Protein AF-A0A7L4NWV9-F1 (afdb_monomer)

Sequence (101 aa):
MKIIKDTKNELEIEITGESHTLCNALRKTLMEDKDVESAAYIMEHPIIGEPKLYVKAKNPRKSLKKAAETIKKRCDELKKEISTPPKKAKKKTKAKSKSKK

Foldseek 3Di:
DDWPDDDQFKTKDFDPPDDPVVLVLLQVLLVVDPQWPHWDWDFPDRPPGTIMIMTGGNHRVVSSVVSVVVVVVVVVVVVVCVVDDDPDDPDDDDDDDDDDD

Nearest PDB structures (foldseek):
  1xpp-assembly1_D  TM=9.064E-01  e=9.872E-07  Thermoplasma acidophilum
  7oqy-assembly1_L  TM=9.599E-01  e=2.791E-06  Sulfolobus acidocaldarius DSM 639
  2wb1-assembly1_L  TM=9.535E-01  e=1.510E-05  Saccharolobus shibatae
  3hkz-assembly1_L  TM=9.487E-01  e=2.089E-05  Saccharolobus solfataricus P2
  6eu2-assembly1_K  TM=9.027E-01  e=5.535E-05  Saccharomyces cerevisiae S288C

pLDDT: mean 81.04, std 21.12, range [29.12, 95.5]

Radius of gyration: 20.78 Å; Cα contacts (8 Å, |Δi|>4): 131; chains: 1; bounding box: 34×64×36 Å

Secondary structure (DSSP, 8-state):
-EEEEE-SSEEEEE-TT--HHHHHHHHHHHTT-TTEEEEEEEESSTTTPPEEEEEEESSHHHHHHHHHHHHHHHHHHHHHHHHS-----------------

Solvent-accessible surface area (backbone atoms only — not comparable to full-atom values): 6005 Å² total; per-residue (Å²): 108,47,80,77,42,84,54,76,41,37,33,28,34,36,38,64,94,58,56,71,69,59,56,50,51,48,35,56,45,35,67,71,37,88,62,42,80,45,57,49,73,47,56,87,33,98,89,83,37,55,35,34,40,40,33,32,16,75,46,28,71,60,48,52,51,53,24,54,52,50,53,51,50,53,52,55,51,49,52,52,58,68,70,43,74,85,78,70,84,78,82,78,84,75,90,81,82,88,83,89,132

Mean predicted aligned error: 10.11 Å

Structure (mmCIF, N/CA/C/O backbone):
data_AF-A0A7L4NWV9-F1
#
_entry.id   AF-A0A7L4NWV9-F1
#
loop_
_atom_site.group_PDB
_atom_site.id
_atom_site.type_symbol
_atom_site.label_atom_id
_atom_site.label_alt_id
_atom_site.label_comp_id
_atom_site.label_asym_id
_atom_site.label_entity_id
_atom_site.label_seq_id
_atom_site.pdbx_PDB_ins_code
_atom_site.Cartn_x
_atom_site.Cartn_y
_atom_site.Cartn_z
_atom_site.occupancy
_atom_site.B_iso_or_equiv
_atom_site.auth_seq_id
_atom_site.auth_comp_id
_atom_site.auth_asym_id
_atom_site.auth_atom_id
_atom_site.pdbx_PDB_model_num
ATOM 1 N N . MET A 1 1 ? -7.995 -7.033 -9.937 1.00 78.75 1 MET A N 1
ATOM 2 C CA . MET A 1 1 ? -7.220 -6.925 -8.682 1.00 78.75 1 MET A CA 1
ATOM 3 C C . MET A 1 1 ? -7.136 -8.288 -8.025 1.00 78.75 1 MET A C 1
ATOM 5 O O . MET A 1 1 ? -8.170 -8.922 -7.835 1.00 78.75 1 MET A O 1
ATOM 9 N N . LYS A 1 2 ? -5.925 -8.735 -7.704 1.00 88.25 2 LYS A N 1
ATOM 10 C CA . LYS A 1 2 ? -5.652 -10.052 -7.124 1.00 88.25 2 LYS A CA 1
ATOM 11 C C . LYS A 1 2 ? -4.856 -9.882 -5.835 1.00 88.25 2 LYS A C 1
ATOM 13 O O . LYS A 1 2 ? -3.934 -9.078 -5.784 1.00 88.25 2 LYS A O 1
ATOM 18 N N . ILE A 1 3 ? -5.219 -10.617 -4.789 1.00 91.50 3 ILE A N 1
ATOM 19 C CA . ILE A 1 3 ? -4.445 -10.646 -3.544 1.00 91.50 3 ILE A CA 1
ATOM 20 C C . ILE A 1 3 ? -3.355 -11.703 -3.710 1.00 91.50 3 ILE A C 1
ATOM 22 O O . ILE A 1 3 ? -3.664 -12.858 -3.997 1.00 91.50 3 ILE A O 1
ATOM 26 N N . ILE A 1 4 ? -2.096 -11.293 -3.565 1.00 91.62 4 ILE A N 1
ATOM 27 C CA . ILE A 1 4 ? -0.926 -12.173 -3.677 1.00 91.62 4 ILE A CA 1
ATOM 28 C C . ILE A 1 4 ? -0.517 -12.678 -2.293 1.00 91.62 4 ILE A C 1
ATOM 30 O O . ILE A 1 4 ? -0.255 -13.865 -2.114 1.00 91.62 4 ILE A O 1
ATOM 34 N N . LYS A 1 5 ? -0.523 -11.787 -1.294 1.00 91.88 5 LYS A N 1
ATOM 35 C CA . LYS A 1 5 ? -0.164 -12.102 0.091 1.00 91.88 5 LYS A CA 1
ATOM 36 C C . LYS A 1 5 ? -1.115 -11.398 1.047 1.00 91.88 5 LYS A C 1
ATOM 38 O O . LYS A 1 5 ? -1.357 -10.206 0.899 1.00 91.88 5 LYS A O 1
ATOM 43 N N . ASP A 1 6 ? -1.622 -12.119 2.037 1.00 92.69 6 ASP A N 1
ATOM 44 C CA . ASP A 1 6 ? -2.481 -11.578 3.092 1.00 92.69 6 ASP A CA 1
ATOM 45 C C . ASP A 1 6 ? -2.071 -12.213 4.417 1.00 92.69 6 ASP A C 1
ATOM 47 O O . ASP A 1 6 ? -2.411 -13.356 4.718 1.00 92.69 6 ASP A O 1
ATOM 51 N N . THR A 1 7 ? -1.264 -11.491 5.185 1.00 92.81 7 THR A N 1
ATOM 52 C CA . THR A 1 7 ? -0.865 -11.887 6.535 1.00 92.81 7 THR A CA 1
ATOM 53 C C . THR A 1 7 ? -1.365 -10.855 7.537 1.00 92.81 7 THR A C 1
ATOM 55 O O . THR A 1 7 ? -1.915 -9.812 7.185 1.00 92.81 7 THR A O 1
ATOM 58 N N . LYS A 1 8 ? -1.167 -11.130 8.829 1.00 91.06 8 LYS A N 1
ATOM 59 C CA . LYS A 1 8 ? -1.616 -10.240 9.906 1.00 91.06 8 LYS A CA 1
ATOM 60 C C . LYS A 1 8 ? -1.072 -8.810 9.768 1.00 91.06 8 LYS A C 1
ATOM 62 O O . LYS A 1 8 ? -1.793 -7.865 10.074 1.00 91.06 8 LYS A O 1
ATOM 67 N N . ASN A 1 9 ? 0.168 -8.670 9.290 1.00 94.12 9 ASN A N 1
ATOM 68 C CA . ASN A 1 9 ? 0.875 -7.389 9.246 1.00 94.12 9 ASN A CA 1
ATOM 69 C C . ASN A 1 9 ? 1.297 -6.965 7.831 1.00 94.12 9 ASN A C 1
ATOM 71 O O . ASN A 1 9 ? 1.812 -5.863 7.654 1.00 94.12 9 ASN A O 1
ATOM 75 N N . GLU A 1 10 ? 1.122 -7.819 6.823 1.00 94.50 10 GLU A N 1
ATOM 76 C CA . GLU A 1 10 ? 1.540 -7.544 5.449 1.00 94.50 10 GLU A CA 1
ATOM 77 C C . GLU A 1 10 ? 0.409 -7.856 4.474 1.00 94.50 10 GLU A C 1
ATOM 79 O O . GLU A 1 10 ? -0.304 -8.848 4.620 1.00 94.50 10 GLU A O 1
ATOM 84 N N . LEU A 1 11 ? 0.278 -7.025 3.450 1.00 94.44 11 LEU A N 1
ATOM 85 C CA . LEU A 1 11 ? -0.672 -7.205 2.366 1.00 94.44 11 LEU A CA 1
ATOM 86 C C . LEU A 1 11 ? 0.026 -6.890 1.049 1.00 94.44 11 LEU A C 1
ATOM 88 O O . LEU A 1 11 ? 0.615 -5.821 0.897 1.00 94.44 11 LEU A O 1
ATOM 92 N N . GLU A 1 12 ? -0.083 -7.806 0.098 1.00 93.56 12 GLU A N 1
ATOM 93 C CA . GLU A 1 12 ? 0.403 -7.626 -1.262 1.00 93.56 12 GLU A CA 1
ATOM 94 C C . GLU A 1 12 ? -0.733 -7.857 -2.249 1.00 93.56 12 GLU A C 1
ATOM 96 O O . GLU A 1 12 ? -1.424 -8.882 -2.209 1.00 93.56 12 GLU A O 1
ATOM 101 N N . ILE A 1 13 ? -0.937 -6.879 -3.122 1.00 92.31 13 ILE A N 1
ATOM 102 C CA . ILE A 1 13 ? -2.042 -6.839 -4.072 1.00 92.31 13 ILE A CA 1
ATOM 103 C C . ILE A 1 13 ? -1.533 -6.444 -5.450 1.00 92.31 13 ILE A C 1
ATOM 105 O O . ILE A 1 13 ? -0.798 -5.473 -5.611 1.00 92.31 13 ILE A O 1
ATOM 109 N N . GLU A 1 14 ? -1.967 -7.188 -6.453 1.00 90.06 14 GLU A N 1
ATOM 110 C CA . GLU A 1 14 ? -1.737 -6.897 -7.859 1.00 90.06 14 GLU A CA 1
ATOM 111 C C . GLU A 1 14 ? -2.944 -6.132 -8.405 1.00 90.06 14 GLU A C 1
ATOM 113 O O . GLU A 1 14 ? -4.093 -6.598 -8.333 1.00 90.06 14 GLU A O 1
ATOM 118 N N . ILE A 1 15 ? -2.697 -4.923 -8.903 1.00 87.81 15 ILE A N 1
ATOM 119 C CA . ILE A 1 15 ? -3.745 -4.016 -9.368 1.00 87.81 15 ILE A CA 1
ATOM 120 C C . ILE A 1 15 ? -3.765 -4.035 -10.893 1.00 87.81 15 ILE A C 1
ATOM 122 O O . ILE A 1 15 ? -3.056 -3.276 -11.537 1.00 87.81 15 ILE A O 1
ATOM 126 N N . THR A 1 16 ? -4.601 -4.916 -11.441 1.00 83.81 16 THR A N 1
ATOM 127 C CA . THR A 1 16 ? -4.742 -5.103 -12.887 1.00 83.81 16 THR A CA 1
ATOM 128 C C . THR A 1 16 ? -5.405 -3.902 -13.562 1.00 83.81 16 THR A C 1
ATOM 130 O O . THR A 1 16 ? -6.492 -3.509 -13.131 1.00 83.81 16 THR A O 1
ATOM 133 N N . GLY A 1 17 ? -4.810 -3.382 -14.637 1.00 78.44 17 GLY A N 1
ATOM 134 C CA . GLY A 1 17 ? -5.401 -2.328 -15.476 1.00 78.44 17 GLY A CA 1
ATOM 135 C C . GLY A 1 17 ? -5.257 -0.903 -14.931 1.00 78.44 17 GLY A C 1
ATOM 136 O O . GLY A 1 17 ? -5.860 0.023 -15.470 1.00 78.44 17 GLY A O 1
ATOM 137 N N . GLU A 1 18 ? -4.457 -0.715 -13.881 1.00 80.94 18 GLU A N 1
ATOM 138 C CA . GLU A 1 18 ? -4.162 0.591 -13.289 1.00 80.94 18 GLU A CA 1
ATOM 139 C C . GLU A 1 18 ? -2.698 0.982 -13.514 1.00 80.94 18 GLU A C 1
ATOM 141 O O . GLU A 1 18 ? -1.818 0.145 -13.699 1.00 80.94 18 GLU A O 1
ATOM 146 N N . SER A 1 19 ? -2.424 2.286 -13.490 1.00 78.06 19 SER A N 1
ATOM 147 C CA . SER A 1 19 ? -1.098 2.838 -13.799 1.00 78.06 19 SER A CA 1
ATOM 148 C C . SER A 1 19 ? -0.343 3.325 -12.555 1.00 78.06 19 SER A C 1
ATOM 150 O O . SER A 1 19 ? -0.868 3.368 -11.438 1.00 78.06 19 SER A O 1
ATOM 152 N N . HIS A 1 20 ? 0.893 3.796 -12.763 1.00 83.00 20 HIS A N 1
ATOM 153 C CA . HIS A 1 20 ? 1.731 4.425 -11.734 1.00 83.00 20 HIS A CA 1
ATOM 154 C C . HIS A 1 20 ? 1.020 5.516 -10.926 1.00 83.00 20 HIS A C 1
ATOM 156 O O . HIS A 1 20 ? 1.333 5.710 -9.751 1.00 83.00 20 HIS A O 1
ATOM 162 N N . THR A 1 21 ? 0.078 6.237 -11.535 1.00 87.81 21 THR A N 1
ATOM 163 C CA . THR A 1 21 ? -0.619 7.357 -10.897 1.00 87.81 21 THR A CA 1
ATOM 164 C C . THR A 1 21 ? -1.399 6.900 -9.666 1.00 87.81 21 THR A C 1
ATOM 166 O O . THR A 1 21 ? -1.216 7.467 -8.585 1.00 87.81 21 THR A O 1
ATOM 169 N N . LEU A 1 22 ? -2.211 5.843 -9.796 1.00 88.50 22 LEU A N 1
ATOM 170 C CA . LEU A 1 22 ? -3.002 5.314 -8.685 1.00 88.50 22 LEU A CA 1
ATOM 171 C C . LEU A 1 22 ? -2.097 4.705 -7.611 1.00 88.50 22 LEU A C 1
ATOM 173 O O . LEU A 1 22 ? -2.248 5.007 -6.426 1.00 88.50 22 LEU A O 1
ATOM 177 N N . CYS A 1 23 ? -1.121 3.892 -8.018 1.00 89.81 23 CYS A N 1
ATOM 178 C CA . CYS A 1 23 ? -0.203 3.234 -7.089 1.00 89.81 23 CYS A CA 1
ATOM 179 C C . CYS A 1 23 ? 0.619 4.245 -6.287 1.00 89.81 23 CYS A C 1
ATOM 181 O O . CYS A 1 23 ? 0.810 4.077 -5.083 1.00 89.81 23 CYS A O 1
ATOM 183 N N . ASN A 1 24 ? 1.063 5.331 -6.921 1.00 91.25 24 ASN A N 1
ATOM 184 C CA . ASN A 1 24 ? 1.798 6.387 -6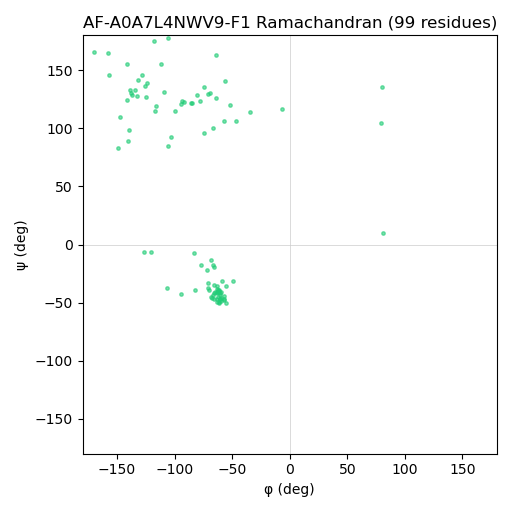.239 1.00 91.25 24 ASN A CA 1
ATOM 185 C C . ASN A 1 24 ? 0.899 7.205 -5.302 1.00 91.25 24 ASN A C 1
ATOM 187 O O . ASN A 1 24 ? 1.340 7.5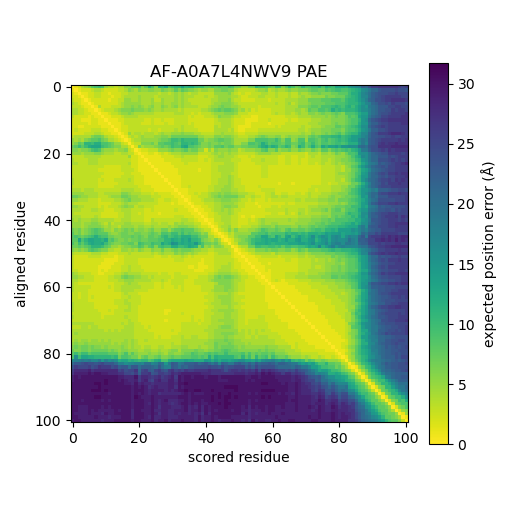65 -4.210 1.00 91.25 24 ASN A O 1
ATOM 191 N N . ALA A 1 25 ? -0.354 7.474 -5.688 1.00 92.88 25 ALA A N 1
ATOM 192 C CA . ALA A 1 25 ? -1.323 8.128 -4.811 1.00 92.88 25 ALA A CA 1
ATOM 193 C C . ALA A 1 25 ? -1.588 7.283 -3.555 1.00 92.88 25 ALA A C 1
ATOM 195 O O . ALA A 1 25 ? -1.440 7.780 -2.439 1.00 92.88 25 ALA A O 1
ATOM 196 N N . LEU A 1 26 ? -1.872 5.988 -3.728 1.00 92.69 26 LEU A N 1
ATOM 197 C CA . LEU A 1 26 ? -2.064 5.045 -2.625 1.00 92.69 26 LEU A CA 1
ATOM 198 C C . LEU A 1 26 ? -0.825 4.947 -1.742 1.00 92.69 26 LEU A C 1
ATOM 200 O O . LEU A 1 26 ? -0.942 5.082 -0.528 1.00 92.69 26 LEU A O 1
ATOM 204 N N . ARG A 1 27 ? 0.363 4.778 -2.334 1.00 93.56 27 ARG A N 1
ATOM 205 C CA . ARG A 1 27 ? 1.630 4.728 -1.595 1.00 93.56 27 ARG A CA 1
ATOM 206 C C . ARG A 1 27 ? 1.823 5.973 -0.734 1.00 93.56 27 ARG A C 1
ATOM 208 O O . ARG A 1 27 ? 2.122 5.844 0.449 1.00 93.56 27 ARG A O 1
ATOM 215 N N . LYS A 1 28 ? 1.667 7.168 -1.314 1.00 94.31 28 LYS A N 1
ATOM 216 C CA . LYS A 1 28 ? 1.836 8.429 -0.579 1.00 94.31 28 LYS A CA 1
ATOM 217 C C . LYS A 1 28 ? 0.843 8.527 0.570 1.00 94.31 28 LYS A C 1
ATOM 219 O O . LYS A 1 28 ? 1.260 8.825 1.679 1.00 94.31 28 LYS A O 1
ATOM 224 N N . THR A 1 29 ? -0.430 8.226 0.325 1.00 94.62 29 THR A N 1
ATOM 225 C CA . THR A 1 29 ? -1.467 8.333 1.355 1.00 94.62 29 THR A CA 1
ATOM 226 C C . THR A 1 29 ? -1.352 7.274 2.445 1.00 94.62 29 THR A C 1
ATOM 228 O O . THR A 1 29 ? -1.616 7.567 3.606 1.00 94.62 29 THR A O 1
ATOM 231 N N . LEU A 1 30 ? -0.897 6.066 2.116 1.00 94.81 30 LEU A N 1
ATOM 232 C CA . LEU A 1 30 ? -0.579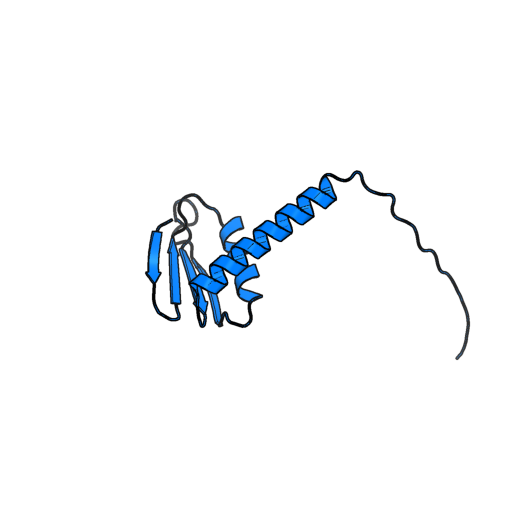 5.041 3.109 1.00 94.81 30 LEU A CA 1
ATOM 233 C C . LEU A 1 30 ? 0.548 5.485 4.044 1.00 94.81 30 LEU A C 1
ATOM 235 O O . LEU A 1 30 ? 0.436 5.290 5.246 1.00 94.81 30 LEU A O 1
ATOM 239 N N . MET A 1 31 ? 1.589 6.133 3.517 1.00 94.00 31 MET A N 1
ATOM 240 C CA . MET A 1 31 ? 2.696 6.653 4.330 1.00 94.00 31 MET A CA 1
ATOM 241 C C . MET A 1 31 ? 2.304 7.827 5.244 1.00 94.00 31 MET A C 1
ATOM 243 O O . MET A 1 31 ? 3.067 8.181 6.138 1.00 94.00 31 MET A O 1
ATOM 247 N N . GLU A 1 32 ? 1.132 8.439 5.050 1.00 93.88 32 GLU A N 1
ATOM 248 C CA . GLU A 1 32 ? 0.587 9.438 5.983 1.00 93.88 32 GLU A CA 1
ATOM 249 C C . GLU A 1 32 ? -0.024 8.780 7.239 1.00 93.88 32 GLU A C 1
ATOM 251 O O . GLU A 1 32 ? -0.237 9.450 8.254 1.00 93.88 32 GLU A O 1
ATOM 256 N N . ASP A 1 33 ? -0.329 7.478 7.191 1.00 92.12 33 ASP A N 1
ATOM 257 C CA . ASP A 1 33 ? -0.934 6.740 8.297 1.00 92.12 33 ASP A CA 1
ATOM 258 C C . ASP A 1 33 ? 0.135 6.235 9.277 1.00 92.12 33 ASP A C 1
ATOM 260 O O . ASP A 1 33 ? 1.011 5.455 8.922 1.00 92.12 33 ASP A O 1
ATOM 264 N N . LYS A 1 34 ? 0.037 6.632 10.551 1.00 91.75 34 LYS A N 1
ATOM 265 C CA . LYS A 1 34 ? 1.026 6.277 11.591 1.00 91.75 34 LYS A CA 1
ATOM 266 C C . LYS A 1 34 ? 1.079 4.780 11.912 1.00 91.75 34 LYS A C 1
ATOM 268 O O . LYS A 1 34 ? 2.041 4.320 12.517 1.00 91.75 34 LYS A O 1
ATOM 273 N N . ASP A 1 35 ? 0.027 4.043 11.564 1.00 92.06 35 ASP A N 1
ATOM 274 C CA . ASP A 1 35 ? -0.054 2.593 11.755 1.00 92.06 35 ASP A CA 1
ATOM 275 C C . ASP A 1 35 ? 0.623 1.797 10.623 1.00 92.06 35 ASP A C 1
ATOM 277 O O . ASP A 1 35 ? 0.737 0.570 10.726 1.00 92.06 35 ASP A O 1
ATOM 281 N N . VAL A 1 36 ? 1.061 2.480 9.556 1.00 94.62 36 VAL A N 1
ATOM 282 C CA . VAL A 1 36 ? 1.794 1.901 8.427 1.00 94.62 36 VAL A CA 1
ATOM 283 C C . VAL A 1 36 ? 3.291 2.004 8.697 1.00 94.62 36 VAL A C 1
ATOM 285 O O . VAL A 1 36 ? 3.834 3.086 8.892 1.00 94.62 36 VAL A O 1
ATOM 288 N N . GLU A 1 37 ? 3.965 0.858 8.692 1.00 94.50 37 GLU A N 1
ATOM 289 C CA . GLU A 1 37 ? 5.422 0.782 8.815 1.00 94.50 37 GLU A CA 1
ATOM 290 C C . GLU A 1 37 ? 6.103 1.016 7.463 1.00 94.50 37 GLU A C 1
ATOM 292 O O . GLU A 1 37 ? 7.153 1.649 7.396 1.00 94.50 37 GLU A O 1
ATOM 297 N N . SER A 1 38 ? 5.530 0.476 6.380 1.00 92.62 38 SER A N 1
ATOM 298 C CA . SER A 1 38 ? 6.082 0.631 5.033 1.00 92.62 38 SER A CA 1
ATOM 299 C C . SER A 1 38 ? 5.026 0.440 3.944 1.00 92.62 38 SER A C 1
ATOM 301 O O . SER A 1 38 ? 4.120 -0.383 4.069 1.00 92.62 38 SER A O 1
ATOM 303 N N . ALA A 1 39 ? 5.170 1.180 2.844 1.00 94.69 39 ALA A N 1
ATOM 304 C CA . ALA A 1 39 ? 4.359 1.055 1.639 1.00 94.69 39 ALA A CA 1
ATOM 305 C C . ALA A 1 39 ? 5.226 1.247 0.383 1.00 94.69 39 ALA A C 1
ATOM 307 O O . ALA A 1 39 ? 5.890 2.273 0.191 1.00 94.69 39 ALA A O 1
ATOM 308 N N . ALA A 1 40 ? 5.202 0.269 -0.510 1.00 92.75 40 ALA A N 1
ATOM 309 C CA . ALA A 1 40 ? 5.958 0.293 -1.754 1.00 92.75 40 ALA A CA 1
ATOM 310 C C . ALA A 1 40 ? 5.122 -0.310 -2.877 1.00 92.75 40 ALA A C 1
ATOM 312 O O . ALA A 1 40 ? 4.234 -1.116 -2.625 1.00 92.75 40 ALA A O 1
ATOM 313 N N . TYR A 1 41 ? 5.406 0.074 -4.117 1.00 90.62 41 TYR A N 1
ATOM 314 C CA . TYR A 1 41 ? 4.878 -0.639 -5.270 1.00 90.62 41 TYR A CA 1
ATOM 315 C C . TYR A 1 41 ? 6.026 -0.991 -6.206 1.00 90.62 41 TYR A C 1
ATOM 317 O O . TYR A 1 41 ? 6.997 -0.239 -6.315 1.00 90.62 41 TYR A O 1
ATOM 325 N N . ILE A 1 42 ? 5.904 -2.139 -6.855 1.00 87.31 42 ILE A N 1
ATOM 326 C CA . ILE A 1 42 ? 6.860 -2.647 -7.829 1.00 87.31 42 ILE A CA 1
ATOM 327 C C . ILE A 1 42 ? 6.087 -2.910 -9.113 1.00 87.31 42 ILE A C 1
ATOM 329 O O . ILE A 1 42 ? 4.963 -3.404 -9.081 1.00 87.31 42 ILE A O 1
ATOM 333 N N . MET A 1 43 ? 6.685 -2.556 -10.241 1.00 83.62 43 MET A N 1
ATOM 334 C CA . MET A 1 43 ? 6.184 -2.917 -11.558 1.00 83.62 43 MET A CA 1
ATOM 335 C C . MET A 1 43 ? 7.243 -3.803 -12.203 1.00 83.62 43 MET A C 1
ATOM 337 O O . MET A 1 43 ? 8.365 -3.350 -12.412 1.00 83.62 43 MET A O 1
ATOM 341 N N . GLU A 1 44 ? 6.910 -5.070 -12.454 1.00 79.00 44 GLU A N 1
ATOM 342 C CA . GLU A 1 44 ? 7.881 -6.047 -12.974 1.00 79.00 44 GLU A CA 1
ATOM 343 C C . GLU A 1 44 ? 8.356 -5.686 -14.384 1.00 79.00 44 GLU A C 1
ATOM 345 O O . GLU A 1 44 ? 9.531 -5.847 -14.704 1.00 79.00 44 GLU A O 1
ATOM 350 N N . HIS A 1 45 ? 7.462 -5.122 -15.201 1.00 78.56 45 HIS A N 1
ATOM 351 C CA . HIS A 1 45 ? 7.779 -4.629 -16.535 1.00 78.56 45 HIS A CA 1
ATOM 352 C C . HIS A 1 45 ? 7.096 -3.280 -16.806 1.00 78.56 45 HIS A C 1
ATOM 354 O O . HIS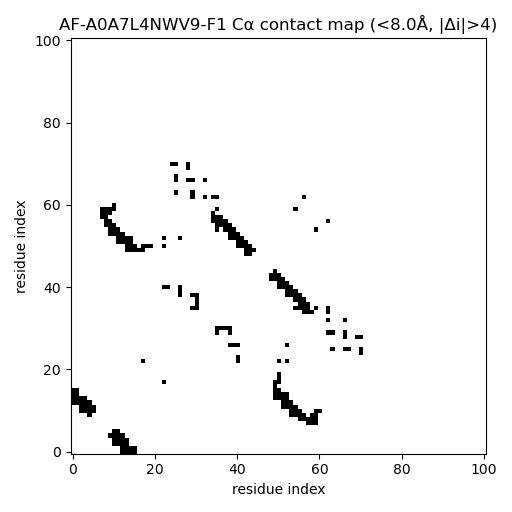 A 1 45 ? 5.886 -3.182 -16.655 1.00 78.56 45 HIS A O 1
ATOM 360 N N . PRO A 1 46 ? 7.814 -2.250 -17.280 1.00 73.69 46 PRO A N 1
ATOM 361 C CA . PRO A 1 46 ? 7.268 -0.895 -17.428 1.00 73.69 46 PRO A CA 1
ATOM 362 C C . PRO A 1 46 ? 6.165 -0.741 -18.491 1.00 73.69 46 PRO A C 1
ATOM 364 O O . PRO A 1 46 ? 5.462 0.263 -18.489 1.00 73.69 46 PRO A O 1
ATOM 367 N N . ILE A 1 47 ? 6.033 -1.695 -19.420 1.00 73.88 47 ILE A N 1
ATOM 368 C CA . ILE A 1 47 ? 5.091 -1.613 -20.554 1.00 73.88 47 ILE A CA 1
ATOM 369 C C . ILE A 1 47 ? 3.887 -2.547 -20.369 1.00 73.88 47 ILE A C 1
ATOM 371 O O . ILE A 1 47 ? 2.774 -2.201 -20.746 1.00 73.88 47 ILE A O 1
ATOM 375 N N . ILE A 1 48 ? 4.112 -3.732 -19.801 1.00 73.44 48 ILE A N 1
ATOM 376 C CA . ILE A 1 48 ? 3.114 -4.814 -19.697 1.00 73.44 48 ILE A CA 1
ATOM 377 C C . ILE A 1 48 ? 2.927 -5.317 -18.264 1.00 73.44 48 ILE A C 1
ATOM 379 O O . ILE A 1 48 ? 2.112 -6.198 -18.016 1.00 73.44 48 ILE A O 1
ATOM 383 N N . GLY A 1 49 ? 3.753 -4.839 -17.337 1.00 74.69 49 GLY A N 1
ATOM 384 C CA . GLY A 1 49 ? 3.761 -5.314 -15.968 1.00 74.69 49 GLY A CA 1
ATOM 385 C C . GLY A 1 49 ? 2.651 -4.653 -15.180 1.00 74.69 49 GLY A C 1
ATOM 386 O O . GLY A 1 49 ? 2.552 -3.428 -15.120 1.00 74.69 49 GLY A O 1
ATOM 387 N N . GLU A 1 50 ? 1.857 -5.480 -14.521 1.00 83.00 50 GLU A N 1
ATOM 388 C CA . GLU A 1 50 ? 0.862 -5.005 -13.576 1.00 83.00 50 GLU A CA 1
ATOM 389 C C . GLU A 1 50 ? 1.559 -4.555 -12.282 1.00 83.00 50 GLU A C 1
ATOM 391 O O . GLU A 1 50 ? 2.464 -5.238 -11.783 1.00 83.00 50 GLU A O 1
ATOM 396 N N . PRO A 1 51 ? 1.183 -3.401 -11.713 1.00 88.75 51 PRO A N 1
ATOM 397 C CA . PRO A 1 51 ? 1.784 -2.933 -10.480 1.00 88.75 51 PRO A CA 1
ATOM 398 C C . PRO A 1 51 ? 1.345 -3.796 -9.289 1.00 88.75 51 PRO A C 1
ATOM 400 O O . PRO A 1 51 ? 0.155 -3.993 -9.019 1.00 88.75 51 PRO A O 1
ATOM 403 N N . LYS A 1 52 ? 2.333 -4.251 -8.518 1.00 90.62 52 LYS A N 1
ATOM 404 C CA . LYS A 1 52 ? 2.155 -4.942 -7.239 1.00 90.62 52 LYS A CA 1
ATOM 405 C C . LYS A 1 52 ? 2.384 -3.949 -6.111 1.00 90.62 52 LYS A C 1
ATOM 407 O O . LYS A 1 52 ? 3.481 -3.413 -5.961 1.00 90.62 52 LYS A O 1
ATOM 412 N N . LEU A 1 53 ? 1.343 -3.667 -5.335 1.00 92.81 53 LEU A N 1
ATOM 413 C CA . LEU A 1 53 ? 1.408 -2.814 -4.152 1.00 92.81 53 LEU A CA 1
ATOM 414 C C . LEU A 1 53 ? 1.628 -3.693 -2.920 1.00 92.81 53 LEU A C 1
ATOM 416 O O . LEU A 1 53 ? 0.826 -4.577 -2.629 1.00 92.81 53 LEU A O 1
ATOM 420 N N . TYR A 1 54 ? 2.691 -3.397 -2.184 1.00 94.25 54 TYR A N 1
ATOM 421 C CA . TYR A 1 54 ? 3.039 -4.015 -0.916 1.00 94.25 54 TYR A CA 1
ATOM 422 C C . TYR A 1 54 ? 2.835 -3.017 0.227 1.00 94.25 54 TYR A C 1
ATOM 424 O O . TYR A 1 54 ? 3.297 -1.871 0.174 1.00 94.25 54 TYR A O 1
ATOM 432 N N . VAL A 1 55 ? 2.152 -3.462 1.278 1.00 94.94 55 VAL A N 1
ATOM 433 C CA . VAL A 1 55 ? 1.846 -2.665 2.467 1.00 94.94 55 VAL A CA 1
ATOM 434 C C . VAL A 1 55 ? 2.168 -3.471 3.714 1.00 94.94 55 VAL A C 1
ATOM 436 O O . VAL A 1 55 ? 1.653 -4.572 3.897 1.00 94.94 55 VAL A O 1
ATOM 439 N N . LYS A 1 56 ? 2.962 -2.884 4.609 1.00 95.00 56 LYS A N 1
ATOM 440 C CA . LYS A 1 56 ? 3.250 -3.410 5.940 1.00 95.00 56 LYS A CA 1
ATOM 441 C C . LYS A 1 56 ? 2.706 -2.458 6.997 1.00 95.00 56 LYS A C 1
ATOM 443 O O . LYS A 1 56 ? 3.090 -1.290 7.043 1.00 95.00 56 LYS A O 1
ATOM 448 N N . ALA A 1 57 ? 1.794 -2.944 7.825 1.00 94.38 57 ALA A N 1
ATOM 449 C CA . ALA A 1 57 ? 1.102 -2.157 8.840 1.00 94.38 57 ALA A CA 1
ATOM 450 C C . ALA A 1 57 ? 0.556 -3.073 9.937 1.00 94.38 57 ALA A C 1
ATOM 452 O O . ALA A 1 57 ? 0.370 -4.265 9.714 1.00 94.38 57 ALA A O 1
ATOM 453 N N . LYS A 1 58 ? 0.169 -2.515 11.090 1.00 92.50 58 LYS A N 1
ATOM 454 C CA . LYS A 1 58 ? -0.515 -3.301 12.141 1.00 92.50 58 LYS A CA 1
ATOM 455 C C . LYS A 1 58 ? -1.820 -3.942 11.663 1.00 92.50 58 LYS A C 1
ATOM 457 O O . LYS A 1 58 ? -2.236 -4.966 12.196 1.00 92.50 58 LYS A O 1
ATOM 462 N N . ASN A 1 59 ? -2.508 -3.294 10.722 1.00 93.00 59 ASN A N 1
ATOM 463 C CA . ASN A 1 59 ? -3.715 -3.825 10.104 1.00 93.00 59 ASN A CA 1
ATOM 464 C C . ASN A 1 59 ? -3.831 -3.325 8.650 1.00 93.00 59 ASN A C 1
ATOM 466 O O . ASN A 1 59 ? -4.514 -2.327 8.384 1.00 93.00 59 ASN A O 1
ATOM 470 N N . PRO A 1 60 ? -3.149 -3.983 7.698 1.00 92.94 60 PRO A N 1
ATOM 471 C CA . PRO A 1 60 ? -2.908 -3.429 6.366 1.00 92.94 60 PRO A CA 1
ATOM 472 C C . PRO A 1 60 ? -4.193 -3.197 5.567 1.00 92.94 60 PRO A C 1
ATOM 474 O O . PRO A 1 60 ? -4.325 -2.178 4.892 1.00 92.94 60 PRO A O 1
ATOM 477 N N . ARG A 1 61 ? -5.200 -4.067 5.716 1.00 91.31 61 ARG A N 1
ATOM 478 C CA . ARG A 1 61 ? -6.521 -3.892 5.086 1.00 91.31 61 ARG A CA 1
ATOM 479 C C . ARG A 1 61 ? -7.220 -2.611 5.540 1.00 91.31 61 ARG A C 1
ATOM 481 O O . ARG A 1 61 ? -7.823 -1.907 4.730 1.00 91.31 61 ARG A O 1
ATOM 488 N N . LYS A 1 62 ? -7.140 -2.299 6.838 1.00 93.25 62 LYS A N 1
ATOM 489 C CA . LYS A 1 62 ? -7.756 -1.096 7.412 1.00 93.25 62 LYS A CA 1
ATOM 490 C C . LYS A 1 62 ? -7.046 0.162 6.915 1.00 93.25 62 LYS A C 1
ATOM 492 O O . LYS A 1 62 ? -7.722 1.099 6.493 1.00 93.25 62 LYS A O 1
ATOM 497 N N . SER A 1 63 ? -5.714 0.161 6.918 1.00 94.06 63 SER A N 1
ATOM 498 C CA . SER A 1 63 ? -4.919 1.282 6.406 1.00 94.06 63 SER A CA 1
ATOM 499 C C . SER A 1 63 ? -5.145 1.509 4.911 1.00 94.06 63 SER A C 1
ATOM 501 O O . SER A 1 63 ? -5.352 2.647 4.497 1.00 94.06 63 SER A O 1
ATOM 503 N N . LEU A 1 64 ? -5.234 0.444 4.106 1.00 92.44 64 LEU A N 1
ATOM 504 C CA . LEU A 1 64 ? -5.546 0.555 2.678 1.00 92.44 64 LEU A CA 1
ATOM 505 C C . LEU A 1 64 ? -6.930 1.167 2.431 1.00 92.44 64 LEU A C 1
ATOM 507 O O . LEU A 1 64 ? -7.062 2.085 1.622 1.00 92.44 64 LEU A O 1
ATOM 511 N N . LYS A 1 65 ? -7.956 0.715 3.165 1.00 93.62 65 LYS A N 1
ATOM 512 C CA . LYS A 1 65 ? -9.306 1.287 3.063 1.00 93.62 65 LYS A CA 1
ATOM 513 C C . LYS A 1 65 ? -9.315 2.776 3.421 1.00 93.62 65 LYS A C 1
ATOM 515 O O . LYS A 1 65 ? -9.873 3.583 2.682 1.00 93.62 65 LYS A O 1
ATOM 520 N N . LYS A 1 66 ? -8.654 3.145 4.520 1.00 94.69 66 LYS A N 1
ATOM 521 C CA . LYS A 1 66 ? -8.532 4.536 4.974 1.00 94.69 66 LYS A CA 1
ATOM 522 C C . LYS A 1 66 ? -7.803 5.408 3.947 1.00 94.69 66 LYS A C 1
ATOM 524 O O . LYS A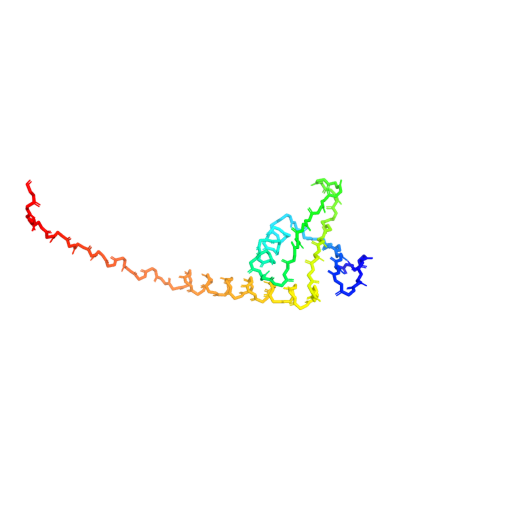 1 66 ? -8.219 6.542 3.700 1.00 94.69 66 LYS A O 1
ATOM 529 N N . ALA A 1 67 ? -6.750 4.882 3.321 1.00 94.56 67 ALA A N 1
ATOM 530 C CA . ALA A 1 67 ? -6.034 5.578 2.259 1.00 94.56 67 ALA A CA 1
ATOM 531 C C . ALA A 1 67 ? -6.936 5.832 1.042 1.00 94.56 67 ALA A C 1
ATOM 533 O O . ALA A 1 67 ? -7.022 6.966 0.573 1.00 94.56 67 ALA A O 1
ATOM 534 N N . ALA A 1 68 ? -7.684 4.821 0.590 1.00 93.81 68 ALA A N 1
ATOM 535 C CA . ALA A 1 68 ? -8.635 4.968 -0.511 1.00 93.81 68 ALA A CA 1
ATOM 536 C C . ALA A 1 68 ? -9.739 6.001 -0.203 1.00 93.81 68 ALA A C 1
ATOM 538 O O . ALA A 1 68 ? -10.042 6.854 -1.037 1.00 93.81 68 ALA A O 1
ATOM 539 N N . GLU A 1 69 ? -10.303 5.984 1.009 1.00 95.38 69 GLU A N 1
ATOM 540 C CA . GLU A 1 69 ? -11.298 6.975 1.443 1.00 95.38 69 GLU A CA 1
ATOM 541 C C . GLU A 1 69 ? -10.726 8.397 1.484 1.00 95.38 69 GLU A C 1
ATOM 543 O O . GLU A 1 69 ? -11.406 9.352 1.110 1.00 95.38 69 GLU A O 1
ATOM 548 N N . THR A 1 70 ? -9.473 8.547 1.913 1.00 95.06 70 THR A N 1
ATOM 549 C CA . THR A 1 70 ? -8.790 9.845 1.966 1.00 95.06 70 THR A CA 1
ATOM 550 C C . THR A 1 70 ? -8.550 10.400 0.564 1.00 95.06 70 THR A C 1
ATOM 552 O O . THR A 1 70 ? -8.827 11.572 0.317 1.00 95.06 70 THR A O 1
ATOM 555 N N . ILE A 1 71 ? -8.101 9.560 -0.373 1.00 94.56 71 ILE A N 1
ATOM 556 C CA . ILE A 1 71 ? -7.936 9.948 -1.781 1.00 94.56 71 ILE A CA 1
ATOM 557 C C . ILE A 1 71 ? -9.283 10.371 -2.371 1.00 94.56 71 ILE A C 1
ATOM 559 O O . ILE A 1 71 ? -9.377 11.445 -2.960 1.00 94.56 71 ILE A O 1
ATOM 563 N N . LYS A 1 72 ? -10.343 9.584 -2.147 1.00 94.69 72 LYS A N 1
ATOM 564 C CA . LYS A 1 72 ? -11.691 9.911 -2.626 1.00 94.69 72 LYS A CA 1
ATOM 565 C C . LYS A 1 72 ? -12.169 11.269 -2.104 1.00 94.69 72 LYS A C 1
ATOM 567 O O . LYS A 1 72 ? -12.597 12.100 -2.898 1.00 94.69 72 LYS A O 1
ATOM 572 N N . LYS A 1 73 ? -12.020 11.526 -0.798 1.00 95.50 73 LYS A N 1
ATOM 573 C CA . LYS A 1 73 ? -12.367 12.821 -0.188 1.00 95.50 73 LYS A CA 1
ATOM 5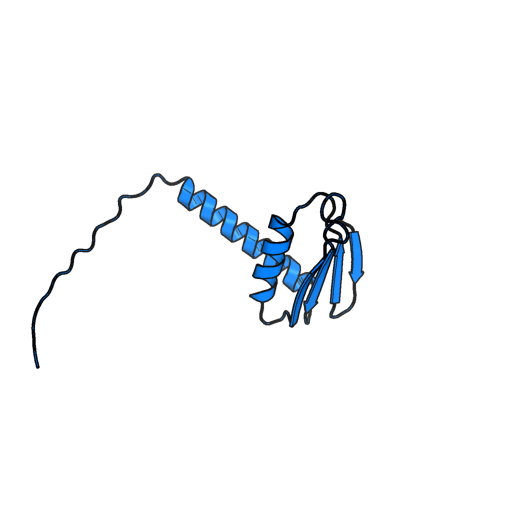74 C C . LYS A 1 73 ? -11.613 13.981 -0.835 1.00 95.50 73 LYS A C 1
ATOM 576 O O . LYS A 1 73 ? -12.249 14.956 -1.215 1.00 95.50 73 LYS A O 1
ATOM 581 N N . ARG A 1 74 ? -10.297 13.846 -1.033 1.00 94.12 74 ARG A N 1
ATOM 582 C CA . ARG A 1 74 ? -9.475 14.870 -1.701 1.00 94.12 74 ARG A CA 1
ATOM 583 C C . ARG A 1 74 ? -9.955 15.142 -3.130 1.00 94.12 74 ARG A C 1
ATOM 585 O O . ARG A 1 74 ? -10.012 16.294 -3.544 1.00 94.12 74 ARG A O 1
ATOM 592 N N . CYS A 1 75 ? -10.334 14.104 -3.878 1.00 93.00 75 CYS A N 1
ATOM 593 C CA . CYS A 1 75 ? -10.903 14.259 -5.219 1.00 93.00 75 CYS A CA 1
ATOM 594 C C . CYS A 1 75 ? -12.267 14.969 -5.200 1.00 93.00 75 CYS A C 1
ATOM 596 O O . CYS A 1 75 ? -12.516 15.831 -6.042 1.00 93.00 75 CYS A O 1
ATOM 598 N N . ASP A 1 76 ? -13.137 14.639 -4.243 1.00 94.19 76 ASP A N 1
ATOM 599 C CA . ASP A 1 76 ? -14.436 15.300 -4.071 1.00 94.19 76 ASP A CA 1
ATOM 600 C C . ASP A 1 76 ? -14.280 16.780 -3.679 1.00 94.19 76 ASP A C 1
ATOM 602 O O . ASP A 1 76 ? -15.003 17.637 -4.191 1.00 94.19 76 ASP A O 1
ATOM 606 N N . GLU A 1 77 ? -13.331 17.098 -2.795 1.00 93.81 77 GLU A N 1
ATOM 607 C CA . GLU A 1 77 ? -12.984 18.473 -2.413 1.00 93.81 77 GLU A CA 1
ATOM 608 C C . GLU A 1 77 ? -12.452 19.262 -3.609 1.00 93.81 77 GLU A C 1
ATOM 610 O O . GLU A 1 77 ? -12.988 20.324 -3.928 1.00 93.81 77 GLU A O 1
ATOM 615 N N . LEU A 1 78 ? -11.494 18.693 -4.345 1.00 93.06 78 LEU A N 1
ATOM 616 C CA . LEU A 1 78 ? -10.946 19.297 -5.557 1.00 93.06 78 LEU A CA 1
ATOM 617 C C . LEU A 1 78 ? -12.043 19.579 -6.593 1.00 93.06 78 LEU A C 1
ATOM 619 O O . LEU A 1 78 ? -12.101 20.665 -7.167 1.00 93.06 78 LEU A O 1
ATOM 623 N N . LYS A 1 79 ? -12.955 18.625 -6.815 1.00 92.94 79 LYS A N 1
ATOM 624 C CA . LYS A 1 79 ? -14.075 18.793 -7.750 1.00 92.94 79 LYS A CA 1
ATOM 625 C C . LYS A 1 79 ? -15.003 19.933 -7.327 1.00 92.94 79 LYS A C 1
ATOM 627 O O . LYS A 1 79 ? -15.472 20.679 -8.186 1.00 92.94 79 LYS A O 1
ATOM 632 N N . LYS A 1 80 ? -15.262 20.086 -6.024 1.00 92.81 80 LYS A N 1
ATOM 633 C CA . LYS A 1 80 ? -16.063 21.198 -5.489 1.00 92.81 80 LYS A CA 1
ATOM 634 C C . LYS A 1 80 ? -15.368 22.539 -5.700 1.00 92.81 80 LYS A C 1
ATOM 636 O O . LYS A 1 80 ? -16.017 23.462 -6.181 1.00 92.81 80 LYS A O 1
ATOM 641 N N . GLU A 1 81 ? -14.075 22.639 -5.390 1.00 90.62 81 GLU A N 1
ATOM 642 C CA . GLU A 1 81 ? -13.312 23.880 -5.570 1.00 90.62 81 GLU A CA 1
ATOM 643 C C . GLU A 1 81 ? -13.234 24.302 -7.043 1.00 90.62 81 GLU A C 1
ATOM 645 O O . GLU A 1 81 ? -13.439 25.474 -7.353 1.00 90.62 81 GLU A O 1
ATOM 650 N N . ILE A 1 82 ? -13.024 23.351 -7.961 1.00 91.00 82 ILE A N 1
ATOM 651 C CA . ILE A 1 82 ? -12.979 23.620 -9.407 1.00 91.00 82 ILE A CA 1
ATOM 652 C C . ILE A 1 82 ? -14.365 23.986 -9.962 1.00 91.00 82 ILE A C 1
ATOM 654 O O . ILE A 1 82 ? -14.476 24.860 -10.819 1.00 91.00 82 ILE A O 1
ATOM 658 N N . SER A 1 83 ? -15.434 23.332 -9.494 1.00 80.75 83 SER A N 1
ATOM 659 C CA . SER A 1 83 ? -16.802 23.601 -9.961 1.00 80.75 83 SER A CA 1
ATOM 660 C C . SER A 1 83 ? -17.352 24.938 -9.463 1.00 80.75 83 SER A C 1
ATOM 662 O O . SER A 1 83 ? -18.300 25.460 -10.054 1.00 80.75 83 SER A O 1
ATOM 664 N N . THR A 1 84 ? -16.810 25.494 -8.377 1.00 70.50 84 THR A N 1
ATOM 665 C CA . THR A 1 84 ? -17.148 26.858 -7.974 1.00 70.50 84 THR A CA 1
ATOM 666 C C . THR A 1 84 ? -16.394 27.857 -8.855 1.00 70.50 84 THR A C 1
ATOM 668 O O . THR A 1 84 ? -15.166 27.810 -8.887 1.00 70.50 84 THR A O 1
ATOM 671 N N . PRO A 1 85 ? -17.073 28.794 -9.550 1.00 62.78 85 PRO A N 1
ATOM 672 C CA . PRO A 1 85 ? -16.377 29.8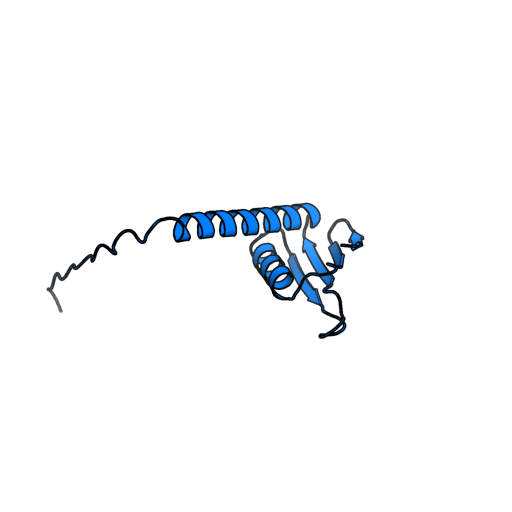38 -10.296 1.00 62.78 85 PRO A CA 1
ATOM 673 C C . PRO A 1 85 ? -15.446 30.600 -9.342 1.00 62.78 85 PRO A C 1
ATOM 675 O O . PRO A 1 85 ? -15.837 30.842 -8.192 1.00 62.78 85 PRO A O 1
ATOM 678 N N . PRO A 1 86 ? -14.227 30.976 -9.775 1.00 57.75 86 PRO A N 1
ATOM 679 C CA . PRO A 1 86 ? -13.207 31.520 -8.890 1.00 57.75 86 PRO A CA 1
ATOM 680 C C . PRO A 1 86 ? -13.749 32.758 -8.172 1.00 57.75 86 PRO A C 1
ATOM 682 O O . PRO A 1 86 ? -13.902 33.836 -8.756 1.00 57.75 86 PRO A O 1
ATOM 685 N N . LYS A 1 87 ? -14.059 32.623 -6.877 1.00 51.44 87 LYS A N 1
ATOM 686 C CA . LYS A 1 87 ? -14.392 33.767 -6.029 1.00 51.44 87 LYS A CA 1
ATOM 687 C C . LYS A 1 87 ? -13.123 34.603 -5.887 1.00 51.44 87 LYS A C 1
ATOM 689 O O . LYS A 1 87 ? -12.233 34.259 -5.118 1.00 51.44 87 LYS A O 1
ATOM 694 N N . LYS A 1 88 ? -13.067 35.677 -6.684 1.00 37.28 88 LYS A N 1
ATOM 695 C CA . LYS A 1 88 ? -12.129 36.811 -6.665 1.00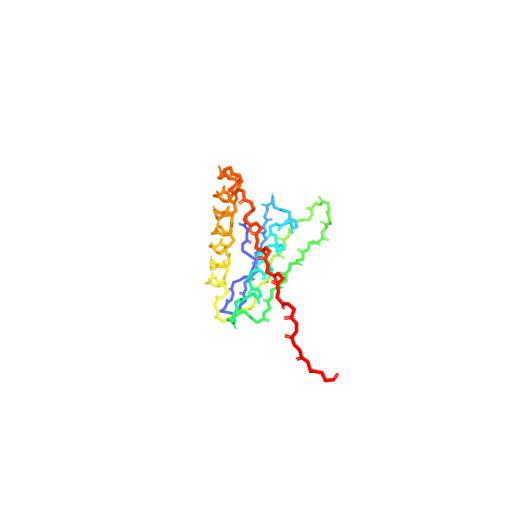 37.28 88 LYS A CA 1
ATOM 696 C C . LYS A 1 88 ? -11.185 36.807 -5.458 1.00 37.28 88 LYS A C 1
ATOM 698 O O . LYS A 1 88 ? -11.618 37.017 -4.324 1.00 37.28 88 LYS A O 1
ATOM 703 N N . ALA A 1 89 ? -9.890 36.672 -5.740 1.00 43.62 89 ALA A N 1
ATOM 704 C CA . ALA A 1 89 ? -8.809 36.943 -4.806 1.00 43.62 89 ALA A CA 1
ATOM 705 C C . ALA A 1 89 ? -9.035 38.295 -4.103 1.00 43.62 89 ALA A C 1
ATOM 707 O O . ALA A 1 89 ? -8.863 39.364 -4.693 1.00 43.62 89 ALA A O 1
ATOM 708 N N . LYS A 1 90 ? -9.419 38.269 -2.822 1.00 30.83 90 LYS A N 1
ATOM 709 C CA . LYS A 1 90 ? -9.352 39.461 -1.975 1.00 30.83 90 LYS A CA 1
ATOM 710 C C . LYS A 1 90 ? -7.887 39.699 -1.623 1.00 30.83 90 LYS A C 1
ATOM 712 O O . LYS A 1 90 ? -7.366 39.134 -0.666 1.00 30.83 90 LYS A O 1
ATOM 717 N N . LYS A 1 91 ? -7.255 40.578 -2.407 1.00 32.88 91 LYS A N 1
ATOM 718 C CA . LYS A 1 91 ? -6.109 41.410 -2.014 1.00 32.88 91 LYS A CA 1
ATOM 719 C C . LYS A 1 91 ? -6.261 41.805 -0.536 1.00 32.88 91 LYS A C 1
ATOM 721 O O . LYS A 1 91 ? -7.163 42.567 -0.193 1.00 32.88 91 LYS A O 1
ATOM 726 N N . LYS A 1 92 ? -5.375 41.322 0.336 1.00 30.05 92 LYS A N 1
ATOM 727 C CA . LYS A 1 92 ? -5.053 42.011 1.591 1.00 30.05 92 LYS A CA 1
ATOM 728 C C . LYS A 1 92 ? -3.684 42.653 1.436 1.00 30.05 92 LYS A C 1
ATOM 730 O O . LYS A 1 92 ? -2.663 42.116 1.839 1.00 30.05 92 LYS A O 1
ATOM 735 N N . THR A 1 93 ? -3.703 43.843 0.852 1.00 29.12 93 THR A N 1
ATOM 736 C CA . THR A 1 93 ? -2.799 44.928 1.218 1.00 29.12 93 THR A CA 1
ATOM 737 C C . THR A 1 93 ? -2.867 45.129 2.734 1.00 29.12 93 THR A C 1
ATOM 739 O O . THR A 1 93 ? -3.926 45.456 3.265 1.00 29.12 93 THR A O 1
ATOM 742 N N . LYS A 1 94 ? -1.739 44.982 3.429 1.00 29.27 94 LYS A N 1
ATOM 743 C CA . LYS A 1 94 ? -1.428 45.778 4.622 1.00 29.27 94 LYS A CA 1
ATOM 744 C C . LYS A 1 94 ? 0.052 46.139 4.587 1.00 29.27 94 LYS A C 1
ATOM 746 O O . LYS A 1 94 ? 0.893 45.439 5.133 1.00 29.27 94 LYS A O 1
ATOM 751 N N . ALA A 1 95 ? 0.339 47.273 3.957 1.00 33.44 95 ALA A N 1
ATOM 752 C CA . ALA A 1 95 ? 1.423 48.117 4.417 1.00 33.44 95 ALA A CA 1
ATOM 753 C C . ALA A 1 95 ? 1.054 48.631 5.820 1.00 33.44 95 ALA A C 1
ATOM 755 O O . ALA A 1 95 ? -0.018 49.210 6.003 1.00 33.44 95 ALA A O 1
ATOM 756 N N . LYS A 1 96 ? 1.935 48.429 6.800 1.00 30.14 96 LYS A N 1
ATOM 757 C CA . LYS A 1 96 ? 2.164 49.397 7.877 1.00 30.14 96 LYS A CA 1
ATOM 758 C C . LYS A 1 96 ? 3.632 49.319 8.294 1.00 30.14 96 LYS A C 1
ATOM 760 O O . LYS A 1 96 ? 4.109 48.329 8.827 1.00 30.14 96 LYS A O 1
ATOM 765 N N . SER A 1 97 ? 4.304 50.398 7.937 1.00 29.64 97 SER A N 1
ATOM 766 C CA . SER A 1 97 ? 5.650 50.859 8.240 1.00 29.64 97 SER A CA 1
ATOM 767 C C . SER A 1 97 ? 5.899 51.170 9.729 1.00 29.64 97 SER A C 1
ATOM 769 O O . SER A 1 97 ? 4.948 51.529 10.423 1.00 29.64 97 SER A O 1
ATOM 771 N N . LYS A 1 98 ? 7.198 51.253 10.088 1.00 30.98 98 LYS A N 1
ATOM 772 C CA . LYS A 1 98 ? 7.840 51.838 11.301 1.00 30.98 98 LYS A CA 1
ATOM 773 C C . LYS A 1 98 ? 7.790 50.921 12.548 1.00 30.98 98 LYS A C 1
ATOM 775 O O . LYS A 1 98 ? 6.744 50.365 12.831 1.00 30.98 98 LYS A O 1
ATOM 780 N N . SER A 1 99 ? 8.839 50.710 13.357 1.00 30.53 99 SER A N 1
ATOM 781 C CA . SER A 1 99 ? 10.016 51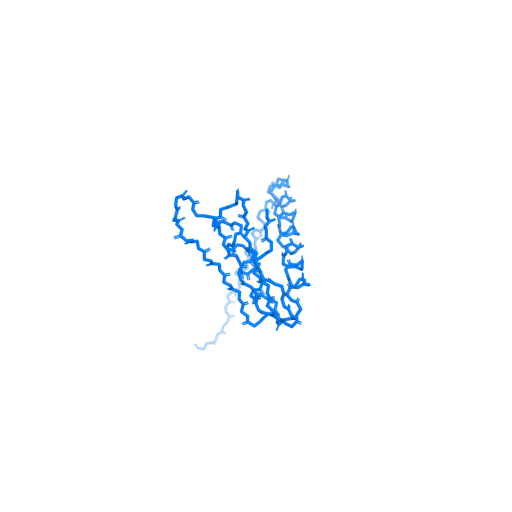.526 13.707 1.00 30.53 99 SER A CA 1
ATOM 782 C C . SER A 1 99 ? 11.049 50.694 14.518 1.00 30.53 99 SER A C 1
ATOM 784 O O . SER A 1 99 ? 10.654 49.692 15.108 1.00 30.53 99 SER A O 1
ATOM 786 N N . LYS A 1 100 ? 12.289 51.208 14.649 1.00 32.16 100 LYS A N 1
ATOM 787 C CA . LYS A 1 100 ? 13.401 50.860 15.580 1.00 32.16 100 LYS A CA 1
ATOM 788 C C . LYS A 1 100 ? 14.275 49.624 15.282 1.00 32.16 100 LYS A C 1
ATOM 790 O O . LYS A 1 100 ? 13.946 48.521 15.702 1.00 32.16 100 LYS A O 1
ATOM 795 N N . LYS A 1 101 ? 15.500 49.848 14.794 1.00 33.28 101 LYS A N 1
ATOM 796 C CA . LYS A 1 101 ? 16.658 50.181 15.645 1.00 33.28 101 LYS A CA 1
ATOM 797 C C . LYS A 1 101 ? 17.706 50.936 14.831 1.00 33.28 101 LYS A C 1
ATOM 799 O O . LYS A 1 101 ? 17.776 50.663 13.616 1.00 33.28 101 LYS A O 1
#